Protein AF-A0A9W6T3F2-F1 (afdb_monomer)

Secondary structure (DSSP, 8-state):
--HHHHHHH-SB-TTSSB-----SSGGGGGSSSSS--------TTHHHHHSPP-TT-----PPPPHHHHHHHT-PPPPPTT--TT--GGGG-------SSS--S---S------------------

InterPro domains:
  IPR013942 Mediator complex, subunit Med19, fungi [PF08633] (7-49)
  IPR013942 Mediator complex, subunit Med19, fungi [PTHR28270] (7-107)

pLDDT: mean 75.41, std 19.43, range [30.64, 94.5]

Structure (mmCIF, N/CA/C/O backbone):
data_AF-A0A9W6T3F2-F1
#
_entry.id   AF-A0A9W6T3F2-F1
#
loop_
_atom_site.group_PDB
_atom_site.id
_atom_site.type_symbol
_atom_site.label_atom_id
_atom_site.label_alt_id
_atom_site.label_comp_id
_atom_site.label_asym_id
_atom_site.label_entity_id
_atom_site.label_seq_id
_atom_site.pdbx_PDB_ins_code
_atom_site.Cartn_x
_atom_site.Cartn_y
_atom_site.Cartn_z
_atom_s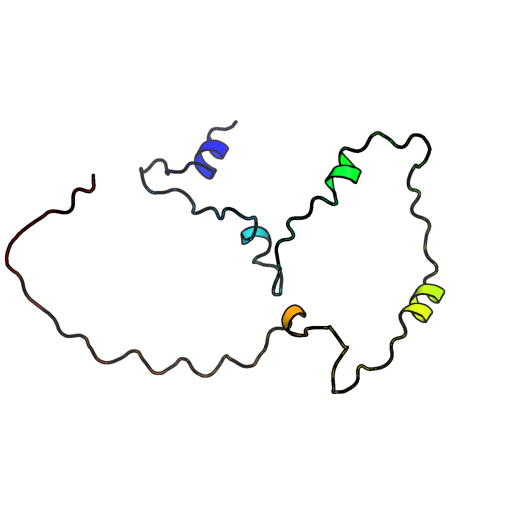ite.occupancy
_atom_site.B_iso_or_equiv
_atom_site.auth_seq_id
_atom_site.auth_comp_id
_atom_site.auth_asym_id
_atom_site.auth_atom_id
_atom_site.pdbx_PDB_model_num
ATOM 1 N N . MET A 1 1 ? 5.769 9.478 -29.315 1.00 56.38 1 MET A N 1
ATOM 2 C CA . MET A 1 1 ? 6.744 9.456 -28.208 1.00 56.38 1 MET A CA 1
ATOM 3 C C . MET A 1 1 ? 7.758 10.546 -28.460 1.00 56.38 1 MET A C 1
ATOM 5 O O . MET A 1 1 ? 8.335 10.591 -29.540 1.00 56.38 1 MET A O 1
ATOM 9 N N . SER A 1 2 ? 7.878 11.471 -27.518 1.00 71.88 2 SER A N 1
ATOM 10 C CA . SER A 1 2 ? 8.789 12.614 -27.601 1.00 71.88 2 SER A CA 1
ATOM 11 C C . SER A 1 2 ? 10.243 12.139 -27.465 1.00 71.88 2 SER A C 1
ATOM 13 O O . SER A 1 2 ? 10.523 11.200 -26.719 1.00 71.88 2 SER A O 1
ATOM 15 N N . ALA A 1 3 ? 11.192 12.790 -28.149 1.00 78.31 3 ALA A N 1
ATOM 16 C CA . ALA A 1 3 ? 12.624 12.482 -28.031 1.00 78.31 3 ALA A CA 1
ATOM 17 C C . ALA A 1 3 ? 13.126 12.539 -26.570 1.00 7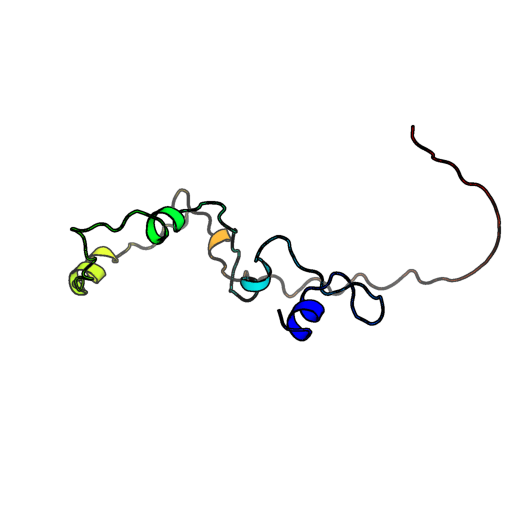8.31 3 ALA A C 1
ATOM 19 O O . ALA A 1 3 ? 14.039 11.808 -26.187 1.00 78.31 3 ALA A O 1
ATOM 20 N N . GLN A 1 4 ? 12.477 13.351 -25.731 1.00 81.94 4 GLN A N 1
ATOM 21 C CA . GLN A 1 4 ? 12.764 13.459 -24.303 1.00 81.94 4 GLN A CA 1
ATOM 22 C C . GLN A 1 4 ? 12.414 12.177 -23.526 1.00 81.94 4 GLN A C 1
ATOM 24 O O . GLN A 1 4 ? 13.177 11.757 -22.657 1.00 81.94 4 GLN A O 1
ATOM 29 N N . GLU A 1 5 ? 11.298 11.521 -23.857 1.00 79.81 5 GLU A N 1
ATOM 30 C CA . GLU A 1 5 ? 10.858 10.276 -23.207 1.00 79.81 5 GLU A CA 1
ATOM 31 C C . GLU A 1 5 ? 11.793 9.117 -23.559 1.00 79.81 5 GLU A C 1
ATOM 33 O O . GLU A 1 5 ? 12.181 8.333 -22.691 1.00 79.81 5 GLU A O 1
ATOM 38 N N . SER A 1 6 ? 12.204 9.059 -24.831 1.00 79.69 6 SER A N 1
ATOM 39 C CA . SER A 1 6 ? 13.163 8.067 -25.322 1.00 79.69 6 SER A CA 1
ATOM 40 C C . SER A 1 6 ? 14.484 8.165 -24.563 1.00 79.69 6 SER A C 1
ATOM 42 O O . SER A 1 6 ? 14.997 7.157 -24.084 1.00 79.69 6 SER A O 1
ATOM 44 N N . ASN A 1 7 ? 15.008 9.378 -24.382 1.00 84.06 7 ASN A N 1
ATOM 45 C CA . ASN A 1 7 ? 16.274 9.586 -23.681 1.00 84.06 7 ASN A CA 1
ATOM 46 C C . ASN A 1 7 ? 16.193 9.248 -22.183 1.00 84.06 7 ASN A C 1
ATOM 48 O O . ASN A 1 7 ? 17.166 8.754 -21.621 1.00 84.06 7 ASN A O 1
ATOM 52 N N . SER A 1 8 ? 15.043 9.455 -21.534 1.00 84.94 8 SER A N 1
ATOM 53 C CA . SER A 1 8 ? 14.881 9.181 -20.099 1.00 84.94 8 SER A CA 1
ATOM 54 C C . SER A 1 8 ? 14.820 7.687 -19.747 1.00 84.94 8 SER A C 1
ATOM 56 O O . SER A 1 8 ? 15.094 7.322 -18.603 1.00 84.94 8 SER A O 1
ATOM 58 N N . LEU A 1 9 ? 14.422 6.826 -20.689 1.00 88.25 9 LEU A N 1
ATOM 59 C CA . LEU A 1 9 ? 14.227 5.382 -20.472 1.00 88.25 9 LEU A CA 1
ATOM 60 C C . LEU A 1 9 ? 15.222 4.516 -21.259 1.00 88.25 9 LEU A C 1
ATOM 62 O O . LEU A 1 9 ? 15.237 3.291 -21.103 1.00 88.25 9 LEU A O 1
ATOM 66 N N . ALA A 1 10 ? 16.045 5.133 -22.109 1.00 90.31 10 ALA A N 1
ATOM 67 C CA . ALA A 1 10 ? 17.034 4.434 -22.909 1.00 90.31 10 ALA A CA 1
ATOM 68 C C . ALA A 1 10 ? 18.049 3.684 -22.034 1.00 90.31 10 ALA A C 1
ATOM 70 O O . ALA A 1 10 ? 18.473 4.130 -20.967 1.00 90.31 10 ALA A O 1
ATOM 71 N N . ARG A 1 11 ? 18.490 2.521 -22.530 1.00 90.44 11 ARG A N 1
ATOM 72 C CA . ARG A 1 11 ? 19.523 1.707 -21.866 1.00 90.44 11 ARG A CA 1
ATOM 73 C C . ARG A 1 11 ? 20.881 2.399 -21.836 1.00 90.44 11 ARG A C 1
ATOM 75 O O . ARG A 1 11 ? 21.674 2.099 -20.945 1.00 90.44 11 ARG A O 1
ATOM 82 N N . ASN A 1 12 ? 21.127 3.279 -22.804 1.00 92.25 12 ASN A N 1
ATOM 83 C CA . ASN A 1 12 ? 22.356 4.033 -22.965 1.00 92.25 12 ASN A CA 1
ATOM 84 C C . ASN A 1 12 ? 22.013 5.517 -23.088 1.00 92.25 12 ASN A C 1
ATOM 86 O O . ASN A 1 12 ? 21.030 5.879 -23.734 1.00 92.25 12 ASN A O 1
ATOM 90 N N . ASN A 1 13 ? 22.849 6.347 -22.487 1.00 88.19 13 ASN A N 1
ATOM 91 C CA . ASN A 1 13 ? 22.819 7.793 -22.637 1.00 88.19 13 ASN A CA 1
ATOM 92 C C . ASN A 1 13 ? 23.400 8.194 -24.012 1.00 88.19 13 ASN A C 1
ATOM 94 O O . ASN A 1 13 ? 24.078 7.382 -24.653 1.00 88.19 13 ASN A O 1
ATOM 98 N N . PRO A 1 14 ? 23.184 9.437 -24.480 1.00 88.56 14 PRO A N 1
ATOM 99 C CA . PRO A 1 14 ? 23.735 9.907 -25.758 1.00 88.56 14 PRO A CA 1
ATOM 100 C C . PRO A 1 14 ? 25.274 9.932 -25.802 1.00 88.56 14 PRO A C 1
ATOM 102 O O . PRO A 1 14 ? 25.850 9.937 -26.884 1.00 88.56 14 PRO A O 1
ATOM 105 N N . ASP A 1 15 ? 25.941 9.909 -24.647 1.00 89.62 15 ASP A N 1
ATOM 106 C CA . ASP A 1 15 ? 27.401 9.819 -24.504 1.00 89.62 15 ASP A CA 1
ATOM 107 C C . ASP A 1 15 ? 27.942 8.371 -24.575 1.00 89.62 15 ASP A C 1
ATOM 109 O O . ASP A 1 15 ? 29.144 8.147 -24.442 1.00 89.62 15 ASP A O 1
ATOM 113 N N . GLY A 1 16 ? 27.069 7.372 -24.761 1.00 87.56 16 GLY A N 1
ATOM 114 C CA . GLY A 1 16 ? 27.425 5.950 -24.808 1.00 87.56 16 GLY A CA 1
ATOM 115 C C . GLY A 1 16 ? 27.586 5.281 -23.438 1.00 87.56 16 GLY A C 1
ATOM 116 O O . GLY A 1 16 ? 27.797 4.066 -23.370 1.00 87.56 16 GLY A O 1
ATOM 117 N N . SER A 1 17 ? 27.448 6.027 -22.339 1.00 90.62 17 SER A N 1
ATOM 118 C CA . SER A 1 17 ? 27.421 5.464 -20.990 1.00 90.62 17 SER A CA 1
ATOM 119 C C . SER A 1 17 ? 26.107 4.719 -20.720 1.00 90.62 17 SER A C 1
ATOM 121 O O . SER A 1 17 ? 25.111 4.864 -21.434 1.00 90.62 17 SER A O 1
A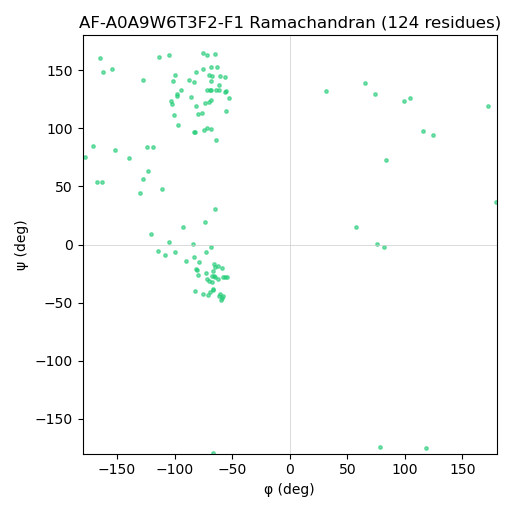TOM 123 N N . LYS A 1 18 ? 26.087 3.880 -19.677 1.00 91.62 18 LYS A N 1
ATOM 124 C CA . LYS A 1 18 ? 24.863 3.172 -19.276 1.00 91.62 18 LYS A CA 1
ATOM 125 C C . LYS A 1 18 ? 23.848 4.171 -18.721 1.00 91.62 18 LYS A C 1
ATOM 127 O O . LYS A 1 18 ? 24.179 4.972 -17.853 1.00 91.62 18 LYS A O 1
ATOM 132 N N . GLY A 1 19 ? 22.612 4.053 -19.189 1.00 87.94 19 GLY A N 1
ATOM 133 C CA . GLY A 1 19 ? 21.472 4.823 -18.712 1.00 87.94 19 GLY A CA 1
ATOM 134 C C . GLY A 1 19 ? 21.090 4.491 -17.269 1.00 87.94 19 GLY A C 1
ATOM 135 O O . GLY A 1 19 ? 21.702 3.651 -16.596 1.00 87.94 19 GLY A O 1
ATOM 136 N N . VAL A 1 20 ? 20.048 5.165 -16.784 1.00 88.81 20 VAL A N 1
ATOM 137 C CA . VAL A 1 20 ? 19.584 5.062 -15.396 1.00 88.81 20 VAL A CA 1
ATOM 138 C C . VAL A 1 20 ? 19.273 3.610 -15.025 1.00 88.81 20 VAL A C 1
ATOM 140 O O . VAL A 1 20 ? 18.552 2.890 -15.717 1.00 88.81 20 VAL A O 1
ATOM 143 N N . LYS A 1 21 ? 19.804 3.165 -13.881 1.00 90.06 21 LYS A N 1
ATOM 144 C CA . LYS A 1 21 ? 19.540 1.822 -13.360 1.00 90.06 21 LYS A CA 1
ATOM 145 C C . LYS A 1 21 ? 18.108 1.731 -12.835 1.00 90.06 21 LYS A C 1
ATOM 147 O O . LYS A 1 21 ? 17.826 2.107 -11.698 1.00 90.06 21 LYS A O 1
ATOM 152 N N . LEU A 1 22 ? 17.224 1.151 -13.637 1.00 92.25 22 LEU A N 1
ATOM 153 C CA . LEU A 1 22 ? 15.853 0.859 -13.233 1.00 92.25 22 LEU A CA 1
ATOM 154 C C . LEU A 1 22 ? 15.776 -0.465 -12.466 1.00 92.25 22 LEU A C 1
ATOM 156 O O . LEU A 1 22 ? 16.441 -1.452 -12.796 1.00 92.25 22 LEU A O 1
ATOM 160 N N . ARG A 1 23 ? 14.954 -0.493 -11.416 1.00 91.31 23 ARG A N 1
ATOM 161 C CA . ARG A 1 23 ? 14.573 -1.747 -10.761 1.00 91.31 23 ARG A CA 1
ATOM 162 C C . ARG A 1 23 ? 13.449 -2.407 -11.553 1.00 91.31 23 ARG A C 1
ATOM 164 O O . ARG A 1 23 ? 12.604 -1.726 -12.118 1.00 91.31 23 ARG A O 1
ATOM 171 N N . LYS A 1 24 ? 13.417 -3.744 -11.546 1.00 93.62 24 LYS A N 1
ATOM 172 C CA . LYS A 1 24 ? 12.320 -4.524 -12.149 1.00 93.62 24 LYS A CA 1
ATOM 173 C C . LYS A 1 24 ? 10.974 -4.256 -11.461 1.00 93.62 24 LYS A C 1
ATOM 175 O O . LYS A 1 24 ? 9.933 -4.385 -12.090 1.00 93.62 24 LYS A O 1
ATOM 180 N N . SER A 1 25 ? 10.999 -3.925 -10.171 1.00 94.12 25 SER A N 1
ATOM 181 C CA . SER A 1 25 ? 9.816 -3.572 -9.389 1.00 94.12 25 SER A CA 1
ATOM 182 C C . SER A 1 25 ? 9.741 -2.070 -9.133 1.00 94.12 25 SER A C 1
ATOM 184 O O . SER A 1 25 ? 10.754 -1.369 -9.168 1.00 94.12 25 SER A O 1
ATOM 186 N N . TYR A 1 26 ? 8.559 -1.598 -8.746 1.00 94.50 26 TYR A N 1
ATOM 187 C CA . TYR A 1 26 ? 8.305 -0.210 -8.355 1.00 94.50 26 TYR A CA 1
ATOM 188 C C . TYR A 1 26 ? 8.876 0.155 -6.972 1.00 94.50 26 TYR A C 1
ATOM 190 O O . TYR A 1 26 ? 8.476 1.149 -6.378 1.00 94.50 26 TYR A O 1
ATOM 198 N N . LYS A 1 27 ? 9.846 -0.613 -6.445 1.00 93.69 27 LYS A N 1
ATOM 199 C CA . LYS A 1 27 ? 10.426 -0.385 -5.110 1.00 93.69 27 LYS A CA 1
ATOM 200 C C . LYS A 1 27 ? 10.991 1.028 -4.939 1.00 93.69 27 LYS A C 1
ATOM 202 O O . LYS A 1 27 ? 11.032 1.515 -3.823 1.00 93.69 27 LYS A O 1
ATOM 207 N N . ASN A 1 28 ? 11.429 1.673 -6.019 1.00 93.75 28 ASN A N 1
ATOM 208 C CA . ASN A 1 28 ? 11.912 3.052 -5.955 1.00 93.75 28 ASN A CA 1
ATOM 209 C C . ASN A 1 28 ? 10.797 4.064 -5.627 1.00 93.75 28 ASN A C 1
ATOM 211 O O . ASN A 1 28 ? 11.111 5.085 -5.040 1.00 93.75 28 ASN A O 1
ATOM 215 N N . HIS A 1 29 ? 9.533 3.782 -5.964 1.00 91.50 29 HIS A N 1
ATOM 216 C CA . HIS A 1 29 ? 8.388 4.674 -5.704 1.00 91.50 29 HIS A CA 1
ATOM 217 C C . HIS A 1 29 ? 7.817 4.545 -4.287 1.00 91.50 29 HIS A C 1
ATOM 219 O O . HIS A 1 29 ? 6.929 5.296 -3.922 1.00 91.50 29 HIS A O 1
ATOM 225 N N . ILE A 1 30 ? 8.245 3.524 -3.546 1.00 91.94 30 ILE A N 1
ATOM 226 C CA . ILE A 1 30 ? 7.793 3.249 -2.174 1.00 91.94 30 ILE A CA 1
ATOM 227 C C . ILE A 1 30 ? 8.967 3.270 -1.191 1.00 91.94 30 ILE A C 1
ATOM 229 O O . ILE A 1 30 ? 8.845 2.789 -0.071 1.00 91.94 30 ILE A O 1
ATOM 233 N N . ALA A 1 31 ? 10.146 3.701 -1.647 1.00 89.81 31 ALA A N 1
ATOM 234 C CA . ALA A 1 31 ? 11.364 3.720 -0.839 1.00 89.81 31 ALA A CA 1
ATOM 235 C C . ALA A 1 31 ? 11.431 4.938 0.089 1.00 89.81 31 ALA A C 1
ATOM 237 O O . ALA A 1 31 ? 12.183 4.924 1.055 1.00 89.81 31 ALA A O 1
ATOM 238 N N . ASP A 1 32 ? 10.689 5.981 -0.257 1.00 88.94 32 ASP A N 1
ATOM 239 C CA . ASP A 1 32 ? 10.469 7.206 0.501 1.00 88.94 32 ASP A CA 1
ATOM 240 C C . ASP A 1 32 ? 9.391 7.049 1.584 1.00 88.94 32 ASP A C 1
ATOM 242 O O . ASP A 1 32 ? 9.379 7.811 2.548 1.00 88.94 32 ASP A O 1
ATOM 246 N N . LEU A 1 33 ? 8.513 6.050 1.458 1.00 88.06 33 LEU A N 1
ATOM 247 C CA . LEU A 1 33 ? 7.526 5.717 2.480 1.00 88.06 33 LEU A CA 1
ATOM 248 C C . LEU A 1 33 ? 8.205 5.154 3.734 1.00 88.06 33 LEU A C 1
ATOM 250 O O . LEU A 1 33 ? 9.149 4.363 3.658 1.00 88.06 33 LEU A O 1
ATOM 254 N N . THR A 1 34 ? 7.704 5.545 4.905 1.00 86.31 34 THR A N 1
ATOM 255 C CA . THR A 1 34 ? 8.233 5.053 6.176 1.00 86.31 34 THR A CA 1
ATOM 256 C C . THR A 1 34 ? 7.866 3.592 6.358 1.00 86.31 34 THR A C 1
ATOM 258 O O . THR A 1 34 ? 6.682 3.246 6.402 1.00 86.31 34 THR A O 1
ATOM 261 N N . GLY A 1 35 ? 8.881 2.748 6.532 1.00 83.06 35 GLY A N 1
ATOM 262 C CA . GLY A 1 35 ? 8.678 1.361 6.901 1.00 83.06 35 GLY A CA 1
ATOM 263 C C . GLY A 1 35 ? 9.161 0.291 5.949 1.00 83.06 35 GLY A C 1
ATOM 264 O O . GLY A 1 35 ? 9.787 0.517 4.916 1.00 83.06 35 GLY A O 1
ATOM 265 N N . LYS A 1 36 ? 8.844 -0.949 6.331 1.00 84.31 36 LYS A N 1
ATOM 266 C CA . LYS A 1 36 ? 9.126 -2.141 5.532 1.00 84.31 36 LYS A CA 1
ATOM 267 C C . LYS A 1 36 ? 7.887 -2.530 4.737 1.00 84.31 36 LYS A C 1
ATOM 269 O O . LYS A 1 36 ? 6.975 -3.165 5.255 1.00 84.31 36 LYS A O 1
ATOM 274 N N . HIS A 1 37 ? 7.900 -2.204 3.450 1.00 87.31 37 HIS A N 1
ATOM 275 C CA . HIS A 1 37 ? 6.831 -2.572 2.527 1.00 87.31 37 HIS A CA 1
ATOM 276 C C . HIS A 1 37 ? 7.187 -3.826 1.723 1.00 87.31 37 HIS A C 1
ATOM 278 O O . HIS A 1 37 ? 8.247 -3.911 1.093 1.00 87.31 37 HIS A O 1
ATOM 284 N N . THR A 1 38 ? 6.270 -4.793 1.715 1.00 89.56 38 THR A N 1
ATOM 285 C CA . THR A 1 38 ? 6.316 -5.945 0.805 1.00 89.56 38 THR A CA 1
ATOM 286 C C . THR A 1 38 ? 5.460 -5.626 -0.413 1.00 89.56 38 THR A C 1
ATOM 288 O O . THR A 1 38 ? 4.349 -5.131 -0.263 1.00 89.56 38 THR A O 1
ATOM 291 N N . ILE A 1 39 ? 5.977 -5.882 -1.616 1.00 90.56 39 ILE A N 1
ATOM 292 C CA . ILE A 1 39 ? 5.247 -5.648 -2.867 1.00 90.56 39 ILE A CA 1
ATOM 293 C C . ILE A 1 39 ? 4.271 -6.813 -3.083 1.00 90.56 39 ILE A C 1
ATOM 295 O O 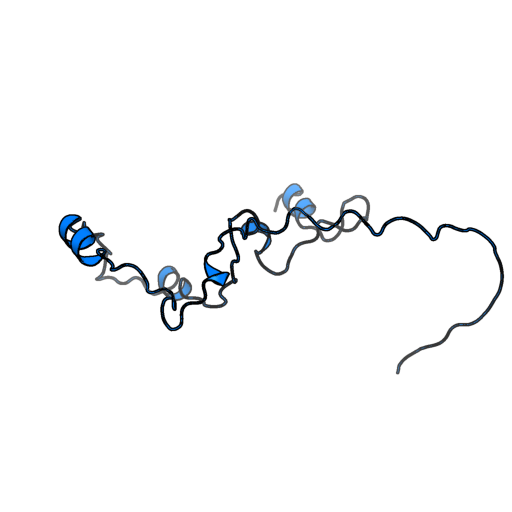. ILE A 1 39 ? 4.747 -7.930 -3.310 1.00 90.56 39 ILE A O 1
ATOM 299 N N . PRO A 1 40 ? 2.945 -6.593 -3.000 1.00 90.44 40 PRO A N 1
ATOM 300 C CA . PRO A 1 40 ? 1.974 -7.643 -3.268 1.00 90.44 40 PRO A CA 1
ATOM 301 C C . PRO A 1 40 ? 1.998 -8.033 -4.750 1.00 90.44 40 PRO A C 1
ATOM 303 O O . PRO A 1 40 ? 2.213 -7.202 -5.632 1.00 90.44 40 PRO A O 1
ATOM 306 N N . THR A 1 41 ? 1.773 -9.315 -5.026 1.00 90.75 41 THR A N 1
ATOM 307 C CA . THR A 1 41 ? 1.706 -9.869 -6.391 1.00 90.75 41 THR A CA 1
ATOM 308 C C . THR A 1 41 ? 0.276 -10.074 -6.889 1.00 90.75 41 THR A C 1
ATOM 310 O O . THR A 1 41 ? 0.070 -10.439 -8.046 1.00 90.75 41 THR A O 1
ATOM 313 N N . GLU A 1 42 ? -0.710 -9.869 -6.020 1.00 91.56 42 GLU A N 1
ATOM 314 C CA . GLU A 1 42 ? -2.126 -10.098 -6.292 1.00 91.56 42 GLU A CA 1
ATOM 315 C C . GLU A 1 42 ? -2.734 -9.012 -7.186 1.00 91.56 42 GLU A C 1
ATOM 317 O O . GLU A 1 42 ? -2.317 -7.853 -7.175 1.00 91.56 42 GLU A O 1
ATOM 322 N N . ARG A 1 43 ? -3.756 -9.386 -7.964 1.00 85.88 43 ARG A N 1
ATOM 323 C CA . ARG A 1 43 ? -4.416 -8.514 -8.950 1.00 85.88 43 ARG A CA 1
ATOM 324 C C . ARG A 1 43 ? -5.841 -8.145 -8.539 1.00 85.88 43 ARG A C 1
ATOM 326 O O . ARG A 1 43 ? -6.758 -8.213 -9.349 1.00 85.88 43 ARG A O 1
ATOM 333 N N . ASN A 1 44 ? -6.025 -7.726 -7.292 1.00 88.38 44 ASN A N 1
ATOM 334 C CA . ASN A 1 44 ? -7.354 -7.478 -6.714 1.00 88.38 44 ASN A CA 1
ATOM 335 C C . ASN A 1 44 ? -8.093 -6.293 -7.365 1.00 88.38 44 ASN A C 1
ATOM 337 O O . ASN A 1 44 ? -9.318 -6.249 -7.361 1.00 88.38 44 ASN A O 1
ATOM 341 N N . LEU A 1 45 ? -7.360 -5.361 -7.986 1.00 87.25 45 LEU A N 1
ATOM 342 C CA . LEU A 1 45 ? -7.946 -4.219 -8.697 1.00 87.25 45 LEU A CA 1
ATOM 343 C C . LEU A 1 45 ? -8.450 -4.574 -10.102 1.00 87.25 45 LEU A C 1
ATOM 345 O O . LEU A 1 45 ? -9.354 -3.917 -10.610 1.00 87.25 45 LEU A O 1
ATOM 349 N N . SER A 1 46 ? -7.886 -5.600 -10.750 1.00 88.94 46 SER A N 1
ATOM 350 C CA . SER A 1 46 ? -8.228 -5.922 -12.141 1.00 88.94 46 SER A CA 1
ATOM 351 C C . SER A 1 46 ? -9.710 -6.281 -12.330 1.00 88.94 46 SER A C 1
ATOM 353 O O . SER A 1 46 ? -10.310 -5.738 -13.253 1.00 88.94 46 SER A O 1
ATOM 355 N N . PRO A 1 47 ? -10.342 -7.106 -11.471 1.00 87.12 47 PRO A N 1
ATOM 356 C CA . PRO A 1 47 ? -11.772 -7.396 -11.580 1.00 87.12 47 PRO A CA 1
ATOM 357 C C . PRO A 1 47 ? -12.672 -6.178 -11.354 1.00 87.12 47 PRO A C 1
ATOM 359 O O . PRO A 1 47 ? -13.773 -6.134 -11.888 1.00 87.12 47 PRO A O 1
ATOM 362 N N . VAL A 1 48 ? -12.220 -5.200 -10.562 1.00 85.50 48 VAL A N 1
ATOM 363 C CA . VAL A 1 48 ? -12.986 -3.977 -10.278 1.00 85.50 48 VAL A CA 1
ATOM 364 C C . VAL A 1 48 ? -12.956 -3.031 -11.477 1.00 85.50 48 VAL A C 1
ATOM 366 O O . VAL A 1 48 ? -13.981 -2.469 -11.837 1.00 85.50 48 VAL A O 1
ATOM 369 N N . VAL A 1 49 ? -11.789 -2.871 -12.110 1.00 87.06 49 VAL A N 1
ATOM 370 C CA . VAL A 1 49 ? -11.590 -1.926 -13.224 1.00 87.06 49 VAL A CA 1
ATOM 371 C C . VAL A 1 49 ? -12.042 -2.502 -14.566 1.00 87.06 49 VAL A C 1
ATOM 373 O O . VAL A 1 49 ? -12.609 -1.784 -15.381 1.00 87.06 49 VAL A O 1
ATOM 376 N N . PHE A 1 50 ? -11.769 -3.785 -14.812 1.00 89.19 50 PHE A N 1
ATOM 377 C CA . PHE A 1 50 ? -12.035 -4.446 -16.097 1.00 89.19 50 PHE A CA 1
ATOM 378 C C . PHE A 1 50 ? -13.246 -5.382 -16.057 1.00 89.19 50 PHE A C 1
ATOM 380 O O . PHE A 1 50 ? -13.521 -6.067 -17.042 1.00 89.19 50 PHE A O 1
ATOM 387 N N . GLY A 1 51 ? -13.938 -5.463 -14.920 1.00 84.00 51 GLY A N 1
ATOM 388 C CA . GLY A 1 51 ? -15.183 -6.213 -14.820 1.00 84.00 51 GLY A CA 1
ATOM 389 C C . GLY A 1 51 ? -16.264 -5.610 -15.724 1.00 84.00 51 GLY A C 1
ATOM 390 O O . GLY A 1 51 ? -16.223 -4.410 -16.007 1.00 84.00 51 GLY A O 1
ATOM 391 N N . PRO A 1 52 ? -17.236 -6.417 -16.187 1.00 85.75 52 PRO A N 1
ATOM 392 C CA . PRO A 1 52 ? -18.386 -5.878 -16.897 1.00 85.75 52 PRO A CA 1
ATOM 393 C C . PRO A 1 52 ? -19.097 -4.835 -16.015 1.00 85.75 52 PRO A C 1
ATOM 395 O O . PRO A 1 52 ? -19.150 -5.019 -14.791 1.00 85.75 52 PRO A O 1
ATOM 398 N N . PRO A 1 53 ? -19.642 -3.755 -16.605 1.00 78.50 53 PRO A N 1
ATOM 399 C CA . PRO A 1 53 ? -20.441 -2.789 -15.866 1.00 78.50 53 PRO A CA 1
ATOM 400 C C . PRO A 1 53 ? -21.551 -3.512 -15.100 1.00 78.50 53 PRO A C 1
ATOM 402 O O . PRO A 1 53 ? -22.303 -4.297 -15.674 1.00 78.50 53 PRO A O 1
ATOM 405 N N . ARG A 1 54 ? -21.636 -3.284 -13.787 1.00 78.00 54 ARG A N 1
ATOM 406 C CA . ARG A 1 54 ? -22.745 -3.796 -12.979 1.00 78.00 54 ARG A CA 1
ATOM 407 C C . ARG A 1 54 ? -23.908 -2.827 -13.154 1.00 78.00 54 ARG A C 1
ATOM 409 O O . ARG A 1 54 ? -23.933 -1.795 -12.497 1.00 78.00 54 ARG A O 1
ATOM 416 N N . GLU A 1 55 ? -24.827 -3.147 -14.062 1.00 73.50 55 GLU A N 1
ATOM 417 C CA . GLU A 1 55 ? -25.952 -2.272 -14.444 1.00 73.50 55 GLU A CA 1
ATOM 418 C C . GLU A 1 55 ? -26.874 -1.907 -13.263 1.00 73.50 55 GLU A C 1
ATOM 420 O O . GLU A 1 55 ? -27.553 -0.887 -13.307 1.00 73.50 55 GLU A O 1
ATOM 425 N N . GLU A 1 56 ? -26.844 -2.684 -12.176 1.00 69.38 56 GLU A N 1
ATOM 426 C CA . GLU A 1 56 ? -27.747 -2.525 -11.027 1.00 69.38 56 GLU A CA 1
ATOM 427 C C . GLU A 1 56 ? -27.080 -1.967 -9.758 1.00 69.38 56 GLU A C 1
ATOM 429 O O . GLU A 1 56 ? -27.767 -1.651 -8.791 1.00 69.38 56 GLU A O 1
ATOM 434 N N . ILE A 1 57 ? -25.748 -1.842 -9.720 1.00 68.06 57 ILE A N 1
ATOM 435 C CA . ILE A 1 57 ? -25.019 -1.444 -8.505 1.00 68.06 57 ILE A CA 1
ATOM 436 C C . ILE A 1 57 ? -24.172 -0.220 -8.822 1.00 68.06 57 ILE A C 1
ATOM 438 O O . ILE A 1 57 ? -22.978 -0.323 -9.102 1.00 68.06 57 ILE A O 1
ATOM 442 N N . VAL A 1 58 ? -24.797 0.954 -8.758 1.00 71.94 58 VAL A N 1
ATOM 443 C CA . VAL A 1 58 ? -24.057 2.208 -8.604 1.00 71.94 58 VAL A CA 1
ATOM 444 C C . VAL A 1 58 ? -23.636 2.271 -7.134 1.00 71.94 58 VAL A C 1
ATOM 446 O O . VAL A 1 58 ? -24.511 2.322 -6.271 1.00 71.94 58 VAL A O 1
ATOM 449 N N . PRO A 1 59 ? -22.335 2.197 -6.802 1.00 72.38 59 PRO A N 1
ATOM 450 C CA . PRO A 1 59 ? -21.901 2.240 -5.414 1.00 72.38 59 PRO A CA 1
ATOM 451 C C . PRO A 1 59 ? -22.169 3.636 -4.846 1.00 72.38 59 PRO A C 1
ATOM 453 O O . PRO A 1 59 ? -21.408 4.573 -5.077 1.00 72.38 59 PRO A O 1
ATOM 456 N N . GLU A 1 60 ? -23.261 3.777 -4.106 1.00 80.75 60 GLU A N 1
ATOM 457 C CA . GLU A 1 60 ? -23.509 4.953 -3.285 1.00 80.75 60 GLU A CA 1
ATOM 458 C C . GLU A 1 60 ? -22.744 4.791 -1.969 1.00 80.75 60 GLU A C 1
ATOM 460 O O . GLU A 1 60 ? -22.954 3.831 -1.222 1.00 80.75 60 GLU A O 1
ATOM 465 N N . ILE A 1 61 ? -21.811 5.705 -1.696 1.00 83.88 61 ILE A N 1
ATOM 466 C CA . ILE A 1 61 ? -21.076 5.718 -0.429 1.00 83.88 61 ILE A CA 1
ATOM 467 C C . ILE A 1 61 ? -22.031 6.244 0.640 1.00 83.88 61 ILE A C 1
ATOM 469 O O . ILE A 1 61 ? -22.225 7.452 0.767 1.00 83.88 61 ILE A O 1
ATOM 473 N N . GLN A 1 62 ? -22.632 5.329 1.396 1.00 85.50 62 GLN A N 1
ATOM 474 C CA . GLN A 1 62 ? -23.467 5.690 2.534 1.00 85.50 62 GLN A CA 1
ATOM 475 C C . GLN A 1 62 ? -22.586 6.212 3.680 1.00 85.50 62 GLN A C 1
ATOM 477 O O . GLN A 1 62 ? -21.561 5.593 3.992 1.00 85.50 62 GLN A O 1
ATOM 482 N N . PRO A 1 63 ? -22.944 7.346 4.308 1.00 86.06 63 PRO A N 1
ATOM 483 C CA . PRO A 1 63 ? -22.220 7.839 5.468 1.00 86.06 63 PRO A CA 1
ATOM 484 C C . PRO A 1 63 ? -22.358 6.840 6.623 1.00 86.06 63 PRO A C 1
ATOM 486 O O . PRO A 1 63 ? -23.449 6.360 6.922 1.00 86.06 63 PRO A O 1
ATOM 489 N N . MET A 1 64 ? -21.240 6.526 7.270 1.00 85.88 64 MET A N 1
ATOM 490 C CA . MET A 1 64 ? -21.202 5.647 8.438 1.00 85.88 64 MET A CA 1
ATOM 491 C C . MET A 1 64 ? -21.420 6.463 9.717 1.00 85.88 64 MET A C 1
ATOM 493 O O . MET A 1 64 ? -20.890 7.572 9.824 1.00 85.88 64 MET A O 1
ATOM 497 N N . ASP A 1 65 ? -22.158 5.924 10.693 1.00 92.62 65 ASP A N 1
ATOM 498 C CA . ASP A 1 65 ? -22.276 6.570 12.002 1.00 92.62 65 ASP A CA 1
ATOM 499 C C . ASP A 1 65 ? -20.934 6.525 12.744 1.00 92.62 65 ASP A C 1
ATOM 501 O O . ASP A 1 65 ? -20.328 5.474 12.968 1.00 92.62 65 ASP A O 1
ATOM 505 N N . VAL A 1 66 ? -20.470 7.705 13.141 1.00 92.69 66 VAL A N 1
ATOM 506 C CA . VAL A 1 66 ? -19.197 7.888 13.835 1.00 92.69 66 VAL A CA 1
ATOM 507 C C . VAL A 1 66 ? -19.270 7.328 15.256 1.00 92.69 66 VAL A C 1
ATOM 509 O O . VAL A 1 66 ? -18.265 6.831 15.761 1.00 92.69 66 VAL A O 1
ATOM 512 N N . ASN A 1 67 ? -20.438 7.366 15.905 1.00 93.19 67 ASN A N 1
ATOM 513 C CA . ASN A 1 67 ? -20.573 6.881 17.280 1.00 93.19 67 ASN A CA 1
ATOM 514 C C . ASN A 1 67 ? -20.471 5.356 17.349 1.00 93.19 67 ASN A C 1
ATOM 516 O O . ASN A 1 67 ? -19.752 4.821 18.195 1.00 93.19 67 ASN A O 1
ATOM 520 N N . GLU A 1 68 ? -21.131 4.656 16.424 1.00 91.38 68 GLU A N 1
ATOM 521 C CA . GLU A 1 68 ? -20.956 3.213 16.244 1.00 91.38 68 GLU A CA 1
ATOM 522 C C . GLU A 1 68 ? -19.496 2.860 15.955 1.00 91.38 68 GLU A C 1
ATOM 524 O O . GLU A 1 68 ? -18.942 1.962 16.590 1.00 91.38 68 GLU A O 1
ATOM 529 N N . LEU A 1 69 ? -18.836 3.617 15.072 1.00 92.12 69 LEU A N 1
ATOM 530 C CA . LEU A 1 69 ? -17.427 3.404 14.760 1.00 92.12 69 LEU A CA 1
ATOM 531 C C . LEU A 1 69 ? -16.540 3.538 16.007 1.00 92.12 69 LEU A C 1
ATOM 533 O O . LEU A 1 69 ? -15.718 2.666 16.274 1.00 92.12 69 LEU A O 1
ATOM 537 N N . ILE A 1 70 ? -16.719 4.587 16.810 1.00 93.81 70 ILE A N 1
ATOM 538 C CA . ILE A 1 70 ? -15.938 4.790 18.040 1.00 93.81 70 ILE A CA 1
ATOM 539 C C . ILE A 1 70 ? -16.139 3.625 19.016 1.00 93.81 70 ILE A C 1
ATOM 541 O O . ILE A 1 70 ? -15.167 3.129 19.589 1.00 93.81 70 ILE A O 1
ATOM 545 N N . ASN A 1 71 ? -17.376 3.151 19.167 1.00 92.00 71 ASN A N 1
ATOM 546 C CA . ASN A 1 71 ? -17.685 2.032 20.052 1.00 92.00 71 ASN A CA 1
ATOM 547 C C . ASN A 1 71 ? -17.058 0.717 19.563 1.00 92.00 71 ASN A C 1
ATOM 549 O O . ASN A 1 71 ? -16.556 -0.059 20.375 1.00 92.00 71 ASN A O 1
ATOM 553 N N . CYS A 1 72 ? -17.031 0.477 18.248 1.00 92.81 72 CYS A N 1
ATOM 554 C CA . CYS A 1 72 ? -16.398 -0.706 17.659 1.00 92.81 72 CYS A CA 1
ATOM 555 C C . CYS A 1 72 ? -14.863 -0.673 17.715 1.00 92.81 72 CYS A C 1
ATOM 557 O O . CYS A 1 72 ? -14.236 -1.728 17.774 1.00 92.81 72 CYS A O 1
ATOM 559 N N . PHE A 1 73 ? -14.253 0.514 17.692 1.00 92.69 73 PHE A N 1
ATOM 560 C CA . PHE A 1 73 ? -12.796 0.696 17.727 1.00 92.69 73 PHE A CA 1
ATOM 561 C C . PHE A 1 73 ? -12.237 0.8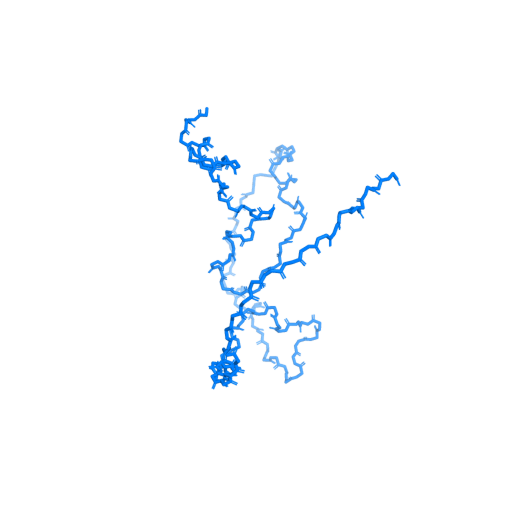87 19.149 1.00 92.69 73 PHE A C 1
ATOM 563 O O . PHE A 1 73 ? -11.088 1.301 19.322 1.00 92.69 73 PHE A O 1
ATOM 570 N N . ASN A 1 74 ? -13.021 0.561 20.178 1.00 92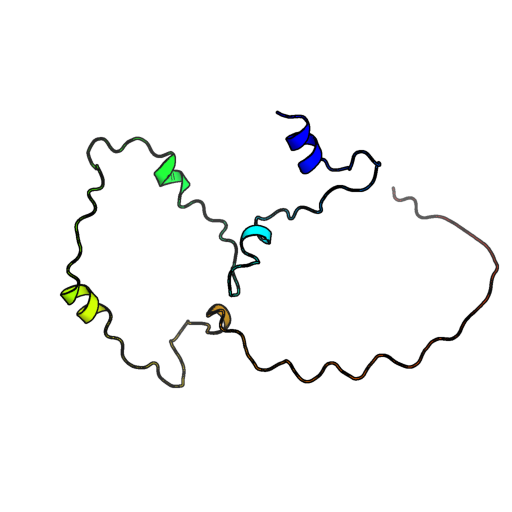.56 74 ASN A N 1
ATOM 571 C CA . ASN A 1 74 ? -12.562 0.574 21.560 1.00 92.56 74 ASN A CA 1
ATOM 572 C C . ASN A 1 74 ? -11.838 -0.741 21.896 1.00 92.56 74 ASN A C 1
ATOM 574 O O . ASN A 1 74 ? -12.468 -1.756 22.190 1.00 92.56 74 ASN A O 1
ATOM 578 N N . PHE A 1 75 ? -10.506 -0.728 21.811 1.00 89.88 75 PHE A N 1
ATOM 579 C CA . PHE A 1 75 ? -9.665 -1.901 22.056 1.00 89.88 75 PHE A CA 1
ATOM 580 C C . PHE A 1 75 ? -9.025 -1.876 23.445 1.00 89.88 75 PHE A C 1
ATOM 582 O O . PHE A 1 75 ? -8.504 -0.851 23.891 1.00 89.88 75 PHE A O 1
ATOM 589 N N . ASP A 1 76 ? -8.956 -3.046 24.077 1.00 90.25 76 ASP A N 1
ATOM 590 C CA . ASP A 1 76 ? -8.154 -3.241 25.280 1.00 90.25 76 ASP A CA 1
ATOM 591 C C . ASP A 1 76 ? -6.653 -3.159 24.976 1.00 90.25 76 ASP A C 1
ATOM 593 O O . ASP A 1 76 ? -6.175 -3.475 23.880 1.00 90.25 76 ASP A O 1
ATOM 597 N N . LYS A 1 77 ? -5.872 -2.758 25.984 1.00 89.62 77 LYS A N 1
ATOM 598 C CA . LYS A 1 77 ? -4.411 -2.720 25.869 1.00 89.62 77 LYS A CA 1
ATOM 599 C C . LYS A 1 77 ? -3.871 -4.122 25.606 1.00 89.62 77 LYS A C 1
ATOM 601 O O . LYS A 1 77 ? -4.191 -5.071 26.319 1.00 89.62 77 LYS A O 1
ATOM 606 N N . THR A 1 78 ? -2.981 -4.229 24.624 1.00 87.75 78 THR A N 1
ATOM 607 C CA . THR A 1 78 ? -2.322 -5.494 24.297 1.00 87.75 78 THR A CA 1
ATOM 608 C C . THR A 1 78 ? -1.499 -6.002 25.486 1.00 87.75 78 THR A C 1
ATOM 610 O O . THR A 1 78 ? -0.779 -5.204 26.100 1.00 87.75 78 THR A O 1
ATOM 613 N N . PRO A 1 79 ? -1.544 -7.308 25.803 1.00 87.94 79 PRO A N 1
ATOM 614 C CA . PRO A 1 79 ? -0.721 -7.883 26.860 1.00 87.94 79 PRO A CA 1
ATOM 615 C C . PRO A 1 79 ? 0.770 -7.793 26.505 1.00 87.94 79 PRO A C 1
ATOM 617 O O . PRO A 1 79 ? 1.142 -7.624 25.345 1.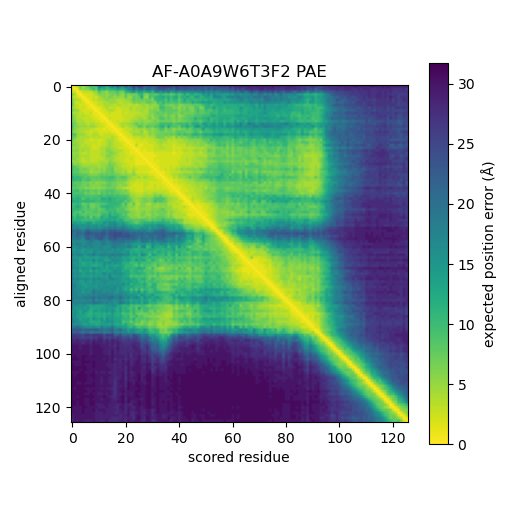00 87.94 79 PRO A O 1
ATOM 620 N N . ILE A 1 80 ? 1.642 -7.967 27.504 1.00 84.31 80 ILE A N 1
ATOM 621 C CA . ILE A 1 80 ? 3.111 -7.930 27.331 1.00 84.31 80 ILE A CA 1
ATOM 622 C C . ILE A 1 80 ? 3.591 -8.973 26.304 1.00 84.31 80 ILE A C 1
ATOM 624 O O . ILE A 1 80 ? 4.590 -8.764 25.623 1.00 84.31 80 ILE A O 1
ATOM 628 N N . THR A 1 81 ? 2.856 -10.078 26.151 1.00 86.38 81 THR A N 1
ATOM 629 C CA . THR A 1 81 ? 3.112 -11.138 25.162 1.00 86.38 81 THR A CA 1
ATOM 630 C C . THR A 1 81 ? 2.782 -10.738 23.719 1.00 86.38 81 THR A C 1
ATOM 632 O O . THR A 1 81 ? 3.068 -11.506 22.804 1.00 86.38 81 THR A O 1
ATOM 635 N N . GLY A 1 82 ? 2.186 -9.563 23.499 1.00 85.94 82 GLY A N 1
ATOM 636 C CA . GLY A 1 82 ? 1.748 -9.087 22.190 1.00 85.94 82 GLY A CA 1
ATOM 637 C C . GLY A 1 82 ? 0.434 -9.713 21.715 1.00 85.94 82 GLY A C 1
ATOM 638 O O . GLY A 1 82 ? -0.239 -10.442 22.446 1.00 85.94 82 GLY A O 1
ATOM 639 N N . ILE A 1 83 ? 0.062 -9.400 20.472 1.00 89.88 83 ILE A N 1
ATOM 640 C CA . ILE A 1 83 ? -1.110 -9.972 19.799 1.00 89.88 83 ILE A CA 1
ATOM 641 C C . ILE A 1 83 ? -0.690 -11.297 19.137 1.00 89.88 83 ILE A C 1
ATOM 643 O O . ILE A 1 83 ? 0.268 -11.303 18.359 1.00 89.88 83 ILE A O 1
ATOM 647 N N . PRO A 1 84 ? -1.380 -12.421 19.398 1.00 89.19 84 PRO A N 1
ATOM 648 C CA . PRO A 1 84 ? -1.070 -13.699 18.762 1.00 89.19 84 PRO A CA 1
ATOM 649 C C . PRO A 1 84 ? -1.090 -13.611 17.230 1.00 89.19 84 PRO A C 1
ATOM 651 O O . PRO A 1 84 ? -2.025 -13.077 16.640 1.00 89.19 84 PRO A O 1
ATOM 654 N N . GLY A 1 85 ? -0.053 -14.142 16.576 1.00 88.56 85 GLY A N 1
ATOM 655 C CA . GLY A 1 85 ? 0.064 -14.142 15.111 1.00 88.56 85 GLY A CA 1
ATOM 656 C C . GLY A 1 85 ? 0.461 -12.797 14.491 1.00 88.56 85 GLY A C 1
ATOM 657 O O . GLY A 1 85 ? 0.615 -12.713 13.272 1.00 88.56 85 GLY A O 1
ATOM 658 N N . PHE A 1 86 ? 0.667 -11.759 15.302 1.00 87.75 86 PHE A N 1
ATOM 659 C CA . PHE A 1 86 ? 1.113 -10.456 14.837 1.00 87.75 86 PHE A CA 1
ATOM 660 C C . PHE A 1 86 ? 2.623 -10.284 15.023 1.00 87.75 86 PHE A C 1
ATOM 662 O O . PHE A 1 86 ? 3.158 -10.450 16.117 1.00 87.75 86 PHE A O 1
ATOM 669 N N . ASP A 1 87 ? 3.309 -9.910 13.945 1.00 85.12 87 ASP A N 1
ATOM 670 C CA . ASP A 1 87 ? 4.737 -9.603 13.959 1.00 85.12 87 ASP A CA 1
ATOM 671 C C . ASP A 1 87 ? 4.947 -8.085 13.999 1.00 85.12 87 ASP A C 1
ATOM 673 O O . ASP A 1 87 ? 4.682 -7.376 13.022 1.00 85.12 87 ASP A O 1
ATOM 677 N N . SER A 1 88 ? 5.463 -7.591 15.126 1.00 81.12 88 SER A N 1
ATOM 678 C CA . SER A 1 88 ? 5.743 -6.171 15.332 1.00 81.12 88 SER A CA 1
ATOM 679 C C . SER A 1 88 ? 6.842 -5.629 14.419 1.00 81.12 88 SER A C 1
ATOM 681 O O . SER A 1 88 ? 6.902 -4.425 14.199 1.00 81.12 88 SER A O 1
ATOM 683 N N . SER A 1 89 ? 7.668 -6.474 13.796 1.00 78.75 89 SER A N 1
ATOM 684 C CA . SER A 1 89 ? 8.675 -6.014 12.831 1.00 78.75 89 SER A CA 1
ATOM 685 C C . SER A 1 89 ? 8.057 -5.398 11.564 1.00 78.75 89 SER A C 1
ATOM 687 O O . SER A 1 89 ? 8.713 -4.633 10.848 1.00 78.75 89 SER A O 1
ATOM 689 N N . ARG A 1 90 ? 6.777 -5.703 11.300 1.00 78.62 90 ARG A N 1
ATOM 690 C CA . ARG A 1 90 ? 5.982 -5.123 10.209 1.00 78.62 90 ARG A CA 1
ATOM 691 C C . ARG A 1 90 ? 5.455 -3.729 10.524 1.00 78.62 90 ARG A C 1
ATOM 693 O O . ARG A 1 90 ? 5.060 -3.035 9.594 1.00 78.62 90 ARG A O 1
ATOM 700 N N . LEU A 1 91 ? 5.475 -3.306 11.793 1.00 77.19 91 LEU A N 1
ATOM 701 C CA . LEU A 1 91 ? 4.977 -1.990 12.209 1.00 77.19 91 LEU A CA 1
ATOM 702 C C . LEU A 1 91 ? 5.818 -0.828 11.703 1.00 77.19 91 LEU A C 1
ATOM 704 O O . LEU A 1 91 ? 5.426 0.309 11.934 1.00 77.19 91 LEU A O 1
ATOM 708 N N . ALA A 1 92 ? 6.922 -1.079 10.988 1.00 70.31 92 ALA A N 1
ATOM 709 C CA . ALA A 1 92 ? 7.671 -0.018 10.323 1.00 70.31 92 ALA A CA 1
ATOM 710 C C . ALA A 1 92 ? 8.159 1.092 11.277 1.00 70.31 92 ALA A C 1
ATOM 712 O O . ALA A 1 92 ? 8.566 2.159 10.827 1.00 70.31 92 ALA A O 1
ATOM 713 N N . LEU A 1 93 ? 8.130 0.831 12.586 1.00 77.19 93 LEU A N 1
ATOM 714 C CA . LEU A 1 93 ? 8.640 1.725 13.604 1.00 77.19 93 LEU A CA 1
ATOM 715 C C . LEU A 1 93 ? 10.158 1.653 13.509 1.00 77.19 93 LEU A C 1
ATOM 717 O O . LEU A 1 93 ? 10.739 0.571 13.594 1.00 77.19 93 LEU A O 1
ATOM 721 N N . GLU A 1 94 ? 10.786 2.798 13.268 1.00 64.56 94 GLU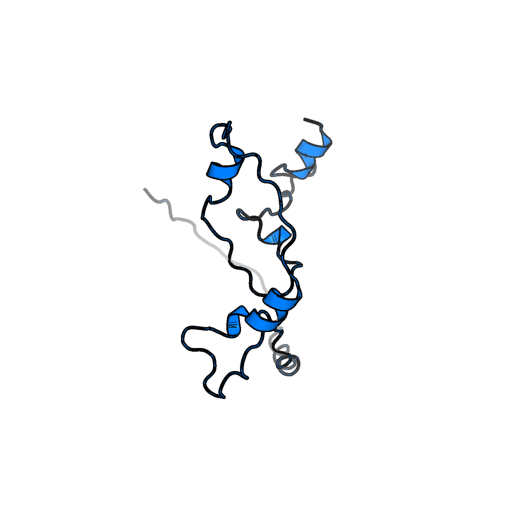 A N 1
ATOM 722 C CA . GLU A 1 94 ? 12.237 2.917 13.306 1.00 64.56 94 GLU A CA 1
ATOM 723 C C . GLU A 1 94 ? 12.717 2.429 14.678 1.00 64.56 94 GLU A C 1
ATOM 725 O O . GLU A 1 94 ? 12.413 3.031 15.715 1.00 64.56 94 GLU A O 1
ATOM 730 N N . ASP A 1 95 ? 13.466 1.325 14.698 1.00 57.72 95 ASP A N 1
ATOM 731 C CA . ASP A 1 95 ? 14.250 0.942 15.861 1.00 57.72 95 ASP A CA 1
ATOM 732 C C . ASP A 1 95 ? 15.297 2.047 16.055 1.00 57.72 95 ASP A C 1
ATOM 734 O O . ASP A 1 95 ? 16.402 1.982 15.518 1.00 57.72 95 ASP A O 1
ATOM 738 N N . ASN A 1 96 ? 14.971 3.080 16.835 1.00 54.41 96 ASN A N 1
ATOM 739 C CA . ASN A 1 96 ? 15.876 4.170 17.230 1.00 54.41 96 ASN A CA 1
ATOM 740 C C . ASN A 1 96 ? 17.054 3.682 18.114 1.00 54.41 96 ASN A C 1
ATOM 742 O O . ASN A 1 96 ? 17.557 4.402 18.972 1.00 54.41 96 ASN A O 1
ATOM 746 N N . LYS A 1 97 ? 17.513 2.438 17.941 1.00 47.56 97 LYS A N 1
ATOM 747 C CA . LYS A 1 97 ? 18.600 1.802 18.684 1.00 47.56 97 LYS A CA 1
ATOM 748 C C . LYS A 1 97 ? 19.662 1.214 17.753 1.00 47.56 97 LYS A C 1
ATOM 750 O O . LYS A 1 97 ? 20.004 0.046 17.883 1.00 47.56 97 LYS A O 1
ATOM 755 N N . SER A 1 98 ? 20.251 2.011 16.859 1.00 47.28 98 SER A N 1
ATOM 756 C CA . SER A 1 98 ? 21.587 1.688 16.318 1.00 47.28 98 SER A CA 1
ATOM 757 C C . SER A 1 98 ? 22.298 2.866 15.634 1.00 47.28 98 SER A C 1
ATOM 759 O O . SER A 1 98 ? 22.733 2.736 14.491 1.00 47.28 98 SER A O 1
ATOM 761 N N . SER A 1 99 ? 22.462 4.012 16.300 1.00 46.78 99 SER A N 1
ATOM 762 C CA . SER A 1 99 ? 23.393 5.056 15.825 1.00 46.78 99 SER A CA 1
ATOM 763 C C . SER A 1 99 ? 24.821 4.915 16.372 1.00 46.78 99 SER A C 1
ATOM 765 O O . SER A 1 99 ? 25.746 5.458 15.779 1.00 46.78 99 SER A O 1
ATOM 767 N N . ASP A 1 100 ? 25.064 4.106 17.408 1.00 51.06 100 ASP A N 1
ATOM 768 C CA . ASP A 1 100 ? 26.376 4.057 18.069 1.00 51.06 100 ASP A CA 1
ATOM 769 C C . ASP A 1 100 ? 27.021 2.671 17.986 1.00 51.06 100 ASP A C 1
ATOM 771 O O . ASP A 1 100 ? 26.871 1.887 18.919 1.00 51.06 100 ASP A O 1
ATOM 775 N N . LYS A 1 101 ? 27.717 2.336 16.880 1.00 53.09 101 LYS A N 1
ATOM 776 C CA . LYS A 1 101 ? 28.801 1.304 16.844 1.00 53.09 101 LYS A CA 1
ATOM 777 C C . LYS A 1 101 ? 29.458 1.059 15.471 1.00 53.09 101 LYS A C 1
ATOM 779 O O . LYS A 1 101 ? 29.847 -0.066 15.160 1.00 53.09 101 LYS A O 1
ATOM 784 N N . LYS A 1 102 ? 29.668 2.077 14.626 1.00 46.34 102 LYS A N 1
ATOM 785 C CA . LYS A 1 102 ? 30.480 1.888 13.398 1.00 46.34 102 LYS A CA 1
ATOM 786 C C . LYS A 1 102 ? 31.576 2.929 13.193 1.00 46.34 102 LYS A C 1
ATOM 788 O O . LYS A 1 102 ? 31.824 3.388 12.086 1.00 46.34 102 LYS A O 1
ATOM 793 N N . SER A 1 103 ? 32.299 3.232 14.265 1.00 51.38 103 SER A N 1
ATOM 794 C CA . SER A 1 103 ? 33.516 4.049 14.262 1.00 51.38 103 SER A CA 1
ATOM 795 C C . SER A 1 103 ? 34.697 3.284 14.876 1.00 51.38 103 SER A C 1
ATOM 797 O O . SER A 1 103 ? 35.202 3.670 15.918 1.00 51.38 103 SER A O 1
ATOM 799 N N . LYS A 1 104 ? 35.138 2.168 14.265 1.00 54.03 104 LYS A N 1
ATOM 800 C CA . LYS A 1 104 ? 36.495 1.587 14.464 1.00 54.03 104 LYS A CA 1
ATOM 801 C C . LYS A 1 104 ? 36.728 0.342 13.592 1.00 54.03 104 LYS A C 1
ATOM 803 O O . LYS A 1 104 ? 36.694 -0.781 14.077 1.00 54.03 104 LYS A O 1
ATOM 808 N N . LYS A 1 105 ? 36.952 0.526 12.285 1.00 46.00 105 LYS A N 1
ATOM 809 C CA . LYS A 1 105 ? 37.721 -0.435 11.457 1.00 46.00 105 LYS A CA 1
ATOM 810 C C . LYS A 1 105 ? 38.091 0.155 10.090 1.00 46.00 105 LYS A C 1
ATOM 812 O O . LYS A 1 105 ? 37.755 -0.386 9.046 1.00 46.00 105 LYS A O 1
ATOM 817 N N . ARG A 1 106 ? 38.733 1.323 10.087 1.00 51.34 106 ARG A N 1
ATOM 818 C CA . ARG A 1 106 ? 39.414 1.864 8.900 1.00 51.34 106 ARG A CA 1
ATOM 819 C C . ARG A 1 106 ? 40.734 2.492 9.327 1.00 51.34 106 ARG A C 1
ATOM 821 O O . ARG A 1 106 ? 40.854 3.704 9.410 1.00 51.34 106 ARG A O 1
ATOM 828 N N . SER A 1 107 ? 41.700 1.642 9.634 1.00 47.75 107 SER A N 1
ATOM 829 C CA . SER A 1 107 ? 43.123 1.944 9.511 1.00 47.75 107 SER A CA 1
ATOM 830 C C . SER A 1 107 ? 43.886 0.620 9.513 1.00 47.75 107 SER A C 1
ATOM 832 O O . SER A 1 107 ? 43.451 -0.336 10.150 1.00 47.75 107 SER A O 1
ATOM 834 N N . LEU A 1 108 ? 45.015 0.605 8.802 1.00 47.94 108 LEU A N 1
ATOM 835 C CA . LEU A 1 108 ? 45.992 -0.485 8.683 1.00 47.94 108 LEU A CA 1
ATOM 836 C C . LEU A 1 108 ? 45.658 -1.567 7.643 1.00 47.94 108 LEU A C 1
ATOM 838 O O . LEU A 1 108 ? 45.309 -2.684 7.991 1.00 47.94 108 LEU A O 1
ATOM 842 N N . THR A 1 109 ? 45.798 -1.217 6.362 1.00 37.84 109 THR A N 1
ATOM 843 C CA . THR A 1 109 ? 46.832 -1.800 5.478 1.00 37.84 109 THR A CA 1
ATOM 844 C C . THR A 1 109 ? 46.841 -1.014 4.167 1.00 37.84 109 THR A C 1
ATOM 846 O O . THR A 1 109 ? 46.172 -1.367 3.198 1.00 37.84 109 THR A O 1
ATOM 849 N N . ALA A 1 110 ? 47.579 0.091 4.159 1.00 42.19 110 ALA A N 1
ATOM 850 C CA . ALA A 1 110 ? 48.134 0.651 2.938 1.00 42.19 110 ALA A CA 1
ATOM 851 C C . ALA A 1 110 ? 49.612 0.256 2.928 1.00 42.19 110 ALA A C 1
ATOM 853 O O . ALA A 1 110 ? 50.313 0.588 3.879 1.00 42.19 110 ALA A O 1
ATOM 854 N N . SER A 1 111 ? 50.047 -0.462 1.893 1.00 42.09 111 SER A N 1
ATOM 855 C CA . SER A 1 111 ? 51.428 -0.421 1.408 1.00 42.09 111 SER A CA 1
ATOM 856 C C . SER A 1 111 ? 51.487 -0.799 -0.081 1.00 42.09 111 SER A C 1
ATOM 858 O O . SER A 1 111 ? 50.600 -1.517 -0.550 1.00 42.09 111 SER A O 1
ATOM 860 N N . PRO A 1 112 ? 52.477 -0.280 -0.831 1.00 45.38 112 PRO A N 1
ATOM 861 C CA . PRO A 1 112 ? 52.396 -0.065 -2.275 1.00 45.38 112 PRO A CA 1
ATOM 862 C C . PRO A 1 112 ? 53.355 -0.951 -3.102 1.00 45.38 112 PRO A C 1
ATOM 864 O O . PRO A 1 112 ? 54.379 -1.398 -2.600 1.00 45.38 112 PRO A O 1
ATOM 867 N N . GLY A 1 113 ? 53.074 -1.087 -4.406 1.00 33.25 113 GLY A N 1
ATOM 868 C CA . GLY A 1 113 ? 54.105 -1.202 -5.452 1.00 33.25 113 GLY A CA 1
ATOM 869 C C . GLY A 1 113 ? 54.391 -2.574 -6.095 1.00 33.25 113 GLY A C 1
ATOM 870 O O . GLY A 1 113 ? 54.830 -3.505 -5.434 1.00 33.25 113 GLY A O 1
ATOM 871 N N . ASN A 1 114 ? 54.308 -2.571 -7.437 1.00 31.84 114 ASN A N 1
ATOM 872 C CA . ASN A 1 114 ? 55.310 -3.068 -8.407 1.00 31.84 114 ASN A CA 1
ATOM 873 C C . ASN A 1 114 ? 54.974 -4.280 -9.325 1.00 31.84 114 ASN A C 1
ATOM 875 O O . ASN A 1 114 ? 55.080 -5.435 -8.938 1.00 31.84 114 ASN A O 1
ATOM 879 N N . VAL A 1 115 ? 54.572 -3.939 -10.561 1.00 38.75 115 VAL A N 1
ATOM 880 C CA . VAL A 1 115 ? 55.040 -4.345 -11.914 1.00 38.75 115 VAL A CA 1
ATOM 881 C C . VAL A 1 115 ? 55.626 -5.760 -12.189 1.00 38.75 115 VAL A C 1
ATOM 883 O O . VAL A 1 115 ? 56.615 -6.167 -11.591 1.00 38.75 115 VAL A O 1
ATOM 886 N N . ASN A 1 116 ? 55.095 -6.354 -13.282 1.00 34.25 116 ASN A N 1
ATOM 887 C CA . ASN A 1 116 ? 55.589 -7.405 -14.212 1.00 34.25 116 ASN A CA 1
ATOM 888 C C . ASN A 1 116 ? 55.142 -8.879 -14.056 1.00 34.25 116 ASN A C 1
ATOM 890 O O . ASN A 1 116 ? 55.484 -9.548 -13.090 1.00 34.25 116 ASN A O 1
ATOM 894 N N . GLY A 1 117 ? 54.556 -9.420 -15.146 1.00 31.33 117 GLY A N 1
ATOM 895 C CA . GLY A 1 117 ? 54.964 -10.727 -15.697 1.00 31.33 117 GLY A CA 1
ATOM 896 C C . GLY A 1 117 ? 53.919 -11.848 -15.882 1.00 31.33 117 GLY A C 1
ATOM 897 O O . GLY A 1 117 ? 53.787 -12.695 -15.016 1.00 31.33 117 GLY A O 1
ATOM 898 N N . ASN A 1 118 ? 53.358 -11.930 -17.099 1.00 30.64 118 ASN A N 1
ATOM 899 C CA . ASN A 1 118 ? 53.155 -13.142 -17.930 1.00 30.64 118 ASN A CA 1
ATOM 900 C C . ASN A 1 118 ? 52.072 -14.234 -17.659 1.00 30.64 118 ASN A C 1
ATOM 902 O O . ASN A 1 118 ? 52.063 -14.887 -16.623 1.00 30.64 118 ASN A O 1
ATOM 906 N N . THR A 1 119 ? 51.329 -14.535 -18.753 1.00 37.16 119 THR A N 1
ATOM 907 C CA . THR A 1 119 ? 50.704 -15.819 -19.225 1.00 37.16 119 THR A CA 1
ATOM 908 C C . THR A 1 119 ? 49.571 -16.457 -18.393 1.00 37.16 119 THR A C 1
ATOM 910 O O . THR A 1 119 ? 49.666 -16.516 -17.180 1.00 37.16 119 THR A O 1
ATOM 913 N N . ASP A 1 120 ? 48.4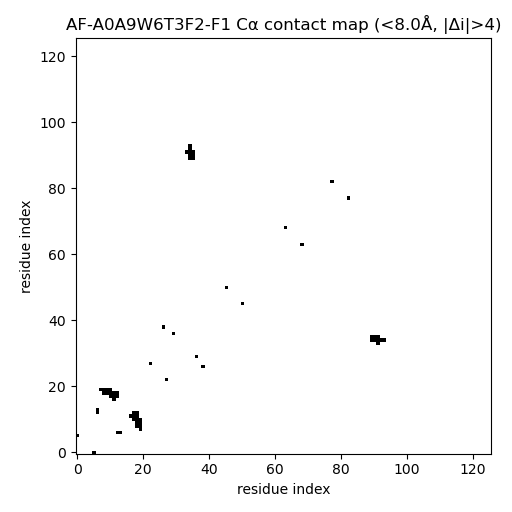63 -17.015 -18.908 1.00 39.97 120 ASP A N 1
ATOM 914 C CA . ASP A 1 120 ? 48.001 -17.432 -20.249 1.00 39.97 120 ASP A CA 1
ATOM 915 C C . ASP A 1 120 ? 46.452 -17.661 -20.186 1.00 39.97 120 ASP A C 1
ATOM 917 O O . ASP A 1 120 ? 45.919 -17.866 -19.088 1.00 39.97 120 ASP A O 1
ATOM 921 N N . PRO A 1 121 ? 45.687 -17.659 -21.301 1.00 55.88 121 PRO A N 1
ATOM 922 C CA . PRO A 1 121 ? 44.225 -17.750 -21.318 1.00 55.88 121 PRO A CA 1
ATOM 923 C C . PRO A 1 121 ? 43.727 -19.172 -21.633 1.00 55.88 121 PRO A C 1
ATOM 925 O O . PRO A 1 121 ? 44.320 -19.852 -22.464 1.00 55.88 121 PRO A O 1
ATOM 928 N N . LYS A 1 122 ? 42.592 -19.598 -21.049 1.00 44.44 122 LYS A N 1
ATOM 929 C CA . LYS A 1 122 ? 41.597 -20.528 -21.650 1.00 44.44 122 LYS A CA 1
ATOM 930 C C . LYS A 1 122 ? 40.523 -20.950 -20.641 1.00 44.44 122 LYS A C 1
ATOM 932 O O . LYS A 1 122 ? 40.799 -21.659 -19.681 1.00 44.44 122 LYS A O 1
ATOM 937 N N . ARG A 1 123 ? 39.265 -20.622 -20.944 1.00 41.47 123 ARG A N 1
ATOM 938 C CA . ARG A 1 123 ? 38.104 -21.489 -20.673 1.00 41.47 123 ARG A CA 1
ATOM 939 C C . ARG A 1 123 ? 37.013 -21.182 -21.701 1.00 41.47 123 ARG A C 1
ATOM 941 O O . ARG A 1 123 ? 36.094 -20.411 -21.450 1.00 41.47 123 ARG A O 1
ATOM 948 N N . GLN A 1 124 ? 37.161 -21.779 -22.883 1.00 41.81 124 GLN A N 1
ATOM 949 C CA . GLN A 1 124 ? 36.027 -22.058 -23.762 1.00 41.81 124 GLN A CA 1
ATOM 950 C C . GLN A 1 124 ? 35.177 -23.148 -23.096 1.00 41.81 124 GLN A C 1
ATOM 952 O O . GLN A 1 124 ? 35.716 -24.142 -22.611 1.00 41.81 124 GLN A O 1
ATOM 957 N N . ARG A 1 125 ? 33.861 -22.938 -23.048 1.00 43.97 125 ARG A N 1
ATOM 958 C CA . ARG A 1 125 ? 32.872 -23.987 -22.791 1.00 43.97 125 ARG A CA 1
ATOM 959 C C . ARG A 1 125 ? 32.224 -24.340 -24.127 1.00 43.97 125 ARG A C 1
ATOM 961 O O . ARG A 1 125 ? 31.692 -23.444 -24.779 1.00 43.97 125 ARG A O 1
ATOM 968 N N . ILE A 1 126 ? 32.302 -25.615 -24.492 1.00 49.34 126 ILE A N 1
ATOM 969 C CA . ILE A 1 126 ? 31.226 -26.322 -25.192 1.00 49.34 126 ILE A CA 1
ATOM 970 C C . ILE A 1 126 ? 30.467 -27.062 -24.093 1.00 49.34 126 ILE A C 1
ATOM 972 O O . ILE A 1 126 ? 31.160 -27.588 -23.188 1.00 49.34 126 ILE A O 1
#

Sequence (126 aa):
MSAQESNSLARNNPDGSKGVKLRKSYKNHIADLTGKHTIPTERNLSPVVFGPPREEIVPEIQPMDVNELINCFNFDKTPITGIPGFDSSRLALEDNKSSDKKSKKRSLTASPGNVNGNTDPKRQRI

Solvent-accessible surface area (backbone atoms only — not comparable to full-atom values): 9397 Å² total; per-residue (Å²): 134,57,75,69,60,52,60,73,69,30,73,47,40,99,86,72,45,77,31,79,89,76,67,98,57,72,60,79,82,55,64,84,49,88,49,68,82,79,86,80,89,76,67,78,61,51,62,73,74,72,41,78,83,60,93,86,62,79,87,74,87,73,87,73,64,64,67,61,50,54,64,72,69,66,74,78,83,75,54,97,87,52,58,88,98,62,65,71,82,63,66,34,68,79,75,90,80,74,89,84,85,86,86,85,88,87,81,90,86,86,84,84,89,85,89,88,85,85,89,86,89,88,83,86,79,131

Organism: Candida boidinii (NCBI:txid5477)

Mean predicted aligned error: 16.36 Å

Radius of gyration: 28.58 Å; Cα contacts (8 Å, |Δi|>4): 31; chains: 1; bounding box: 83×40×56 Å

Foldseek 3Di:
DDPVVCQQPPQAHPVRHGHDDDDPDPCVVCVPPQADDDDDPDDPCCCVVVPDDPPPPPDDDDDDDVVVVVVVPDDDDADPVGDPPDDCNRVSPPPPPPPPDDPDDPDDDDDDDDDDDDDDDDDDDD